Protein AF-A0A7Y4WX76-F1 (afdb_monomer)

Structure (mmCIF, N/CA/C/O backbone):
data_AF-A0A7Y4WX76-F1
#
_entry.id   AF-A0A7Y4WX76-F1
#
loop_
_atom_site.group_PDB
_atom_site.id
_atom_site.type_symbol
_atom_site.label_atom_id
_atom_site.label_alt_id
_atom_site.label_comp_id
_atom_site.label_asym_id
_atom_site.label_entity_id
_atom_site.label_seq_id
_atom_site.pdbx_PDB_ins_code
_atom_site.Cartn_x
_atom_site.Cartn_y
_atom_site.Cartn_z
_atom_site.occupancy
_atom_site.B_iso_or_equiv
_atom_site.auth_seq_id
_atom_site.auth_comp_id
_atom_site.auth_asym_id
_atom_site.auth_atom_id
_atom_site.pdbx_PDB_model_num
ATOM 1 N N . MET A 1 1 ? 0.342 9.785 20.406 1.00 62.28 1 MET A N 1
ATOM 2 C CA . MET A 1 1 ? 1.627 9.754 19.669 1.00 62.28 1 MET A CA 1
ATOM 3 C C . MET A 1 1 ? 1.409 8.871 18.449 1.00 62.28 1 MET A C 1
ATOM 5 O O . MET A 1 1 ? 0.983 7.743 18.646 1.00 62.28 1 MET A O 1
ATOM 9 N N . LYS A 1 2 ? 1.577 9.379 17.220 1.00 70.56 2 LYS A N 1
ATOM 10 C CA . LYS A 1 2 ? 1.464 8.546 16.008 1.00 70.56 2 LYS A CA 1
ATOM 11 C C . LYS A 1 2 ? 2.759 7.748 15.8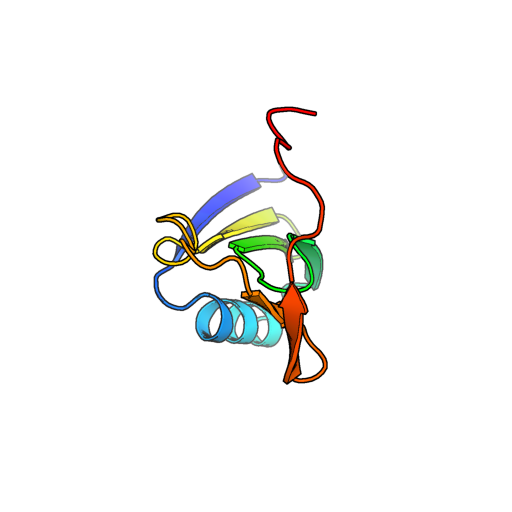43 1.00 70.56 2 LYS A C 1
ATOM 13 O O . LYS A 1 2 ? 3.827 8.351 15.895 1.00 70.56 2 LYS A O 1
ATOM 18 N N . SER A 1 3 ? 2.677 6.430 15.685 1.00 85.50 3 SER A N 1
ATOM 19 C CA . SER A 1 3 ? 3.844 5.578 15.420 1.00 85.50 3 SER A CA 1
ATOM 20 C C . SER A 1 3 ? 3.968 5.278 13.924 1.00 85.50 3 SER A C 1
ATOM 22 O O . SER A 1 3 ? 2.964 5.057 13.249 1.00 85.50 3 SER A O 1
ATOM 24 N N . GLU A 1 4 ? 5.197 5.284 13.401 1.00 91.19 4 GLU A N 1
ATOM 25 C CA . GLU A 1 4 ? 5.511 4.823 12.042 1.00 91.19 4 GLU A CA 1
ATOM 26 C C . GLU A 1 4 ? 6.333 3.531 12.121 1.00 91.19 4 GLU A C 1
ATOM 28 O O . GLU A 1 4 ? 7.279 3.443 12.907 1.00 91.19 4 GLU A O 1
ATOM 33 N N . LYS A 1 5 ? 5.984 2.529 11.306 1.00 92.88 5 LYS A N 1
ATOM 34 C CA . LYS A 1 5 ? 6.735 1.270 11.204 1.00 92.88 5 LYS A CA 1
ATOM 35 C C . LYS A 1 5 ? 6.984 0.881 9.752 1.00 92.88 5 LYS A C 1
ATOM 37 O O . LYS A 1 5 ? 6.069 0.891 8.937 1.00 92.88 5 LYS A O 1
ATOM 42 N N . ILE A 1 6 ? 8.210 0.472 9.441 1.00 94.00 6 ILE A N 1
ATOM 43 C CA . ILE A 1 6 ? 8.569 -0.069 8.126 1.00 94.00 6 ILE A CA 1
ATOM 44 C C . ILE A 1 6 ? 8.521 -1.598 8.195 1.00 94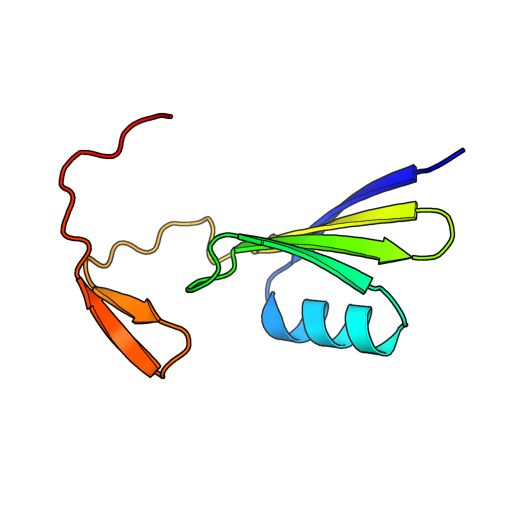.00 6 ILE A C 1
ATOM 46 O O . ILE A 1 6 ? 9.100 -2.193 9.105 1.00 94.00 6 ILE A O 1
ATOM 50 N N . ILE A 1 7 ? 7.831 -2.226 7.244 1.00 93.94 7 ILE A N 1
ATOM 51 C CA . ILE A 1 7 ? 7.681 -3.682 7.148 1.00 93.94 7 ILE A CA 1
ATOM 52 C C . ILE A 1 7 ? 8.232 -4.133 5.800 1.00 93.94 7 ILE A C 1
ATOM 54 O O . ILE A 1 7 ? 7.786 -3.661 4.757 1.00 93.94 7 ILE A O 1
ATOM 58 N N . GLN A 1 8 ? 9.202 -5.048 5.822 1.00 93.19 8 GLN A N 1
ATOM 59 C CA . GLN A 1 8 ? 9.664 -5.721 4.612 1.00 93.19 8 GLN A CA 1
ATOM 60 C C . GLN A 1 8 ? 8.875 -7.008 4.404 1.00 93.19 8 GLN A C 1
ATOM 62 O O . GLN A 1 8 ? 8.826 -7.844 5.303 1.00 93.19 8 GLN A O 1
ATOM 67 N N . THR A 1 9 ? 8.311 -7.171 3.213 1.00 91.00 9 THR A N 1
ATOM 68 C CA . THR A 1 9 ? 7.501 -8.335 2.837 1.00 91.00 9 THR A CA 1
ATOM 69 C C . THR A 1 9 ? 8.119 -9.100 1.672 1.00 91.00 9 THR A C 1
ATOM 71 O O . THR A 1 9 ? 8.817 -8.513 0.848 1.00 91.00 9 THR A O 1
ATOM 74 N N . ARG A 1 10 ? 7.884 -10.413 1.608 1.00 88.06 10 ARG A N 1
ATOM 75 C CA . ARG A 1 10 ? 8.176 -11.219 0.415 1.00 88.06 10 ARG A CA 1
ATOM 76 C C . ARG A 1 10 ? 7.057 -11.079 -0.614 1.00 88.06 10 ARG A C 1
ATOM 78 O O . ARG A 1 10 ? 7.334 -10.655 -1.732 1.00 88.06 10 ARG A O 1
ATOM 85 N N . ASP A 1 11 ? 5.819 -11.344 -0.204 1.00 88.75 11 ASP A N 1
ATOM 86 C CA . ASP A 1 11 ? 4.639 -11.215 -1.056 1.00 88.75 11 ASP A CA 1
ATOM 87 C C . ASP A 1 11 ? 3.906 -9.900 -0.770 1.00 88.75 11 ASP A C 1
ATOM 89 O O . ASP A 1 11 ? 3.172 -9.749 0.206 1.00 88.75 11 ASP A O 1
ATOM 93 N N . PHE A 1 12 ? 4.163 -8.907 -1.621 1.00 90.94 12 PHE A N 1
ATOM 94 C CA . PHE A 1 12 ? 3.610 -7.570 -1.436 1.00 90.94 12 PHE A CA 1
ATOM 95 C C . PHE A 1 12 ? 2.097 -7.523 -1.637 1.00 90.94 12 PHE A C 1
ATOM 97 O O . PHE A 1 12 ? 1.434 -6.743 -0.956 1.00 90.94 12 PHE A O 1
ATOM 104 N N . ASP A 1 13 ? 1.565 -8.311 -2.571 1.00 90.38 13 ASP A N 1
ATOM 105 C CA . ASP A 1 13 ? 0.153 -8.227 -2.930 1.00 90.38 13 ASP A CA 1
ATOM 106 C C . ASP A 1 13 ? -0.704 -8.927 -1.867 1.00 90.38 13 ASP A C 1
ATOM 108 O O . ASP A 1 13 ? -1.717 -8.366 -1.443 1.00 90.38 13 ASP A O 1
ATOM 112 N N . GLU A 1 14 ? -0.257 -10.088 -1.370 1.00 93.06 14 GLU A N 1
ATOM 113 C CA . GLU A 1 14 ? -0.922 -10.805 -0.275 1.00 93.06 14 GLU A CA 1
ATOM 114 C C . GLU A 1 14 ? -0.930 -9.976 1.018 1.00 93.06 14 GLU A C 1
ATOM 116 O O . GLU A 1 14 ? -1.988 -9.746 1.609 1.00 93.06 14 GLU A O 1
ATOM 121 N N . ASP A 1 15 ? 0.227 -9.452 1.435 1.00 94.81 15 ASP A N 1
ATOM 122 C CA . ASP A 1 15 ? 0.310 -8.664 2.668 1.00 94.81 15 ASP A CA 1
ATOM 123 C C . ASP A 1 15 ? -0.497 -7.364 2.574 1.00 94.81 15 ASP A C 1
ATOM 125 O O . ASP A 1 15 ? -1.137 -6.955 3.547 1.00 94.81 15 ASP A O 1
ATOM 129 N N . LEU A 1 16 ? -0.503 -6.708 1.408 1.00 94.56 16 LEU A N 1
ATOM 130 C CA . LEU A 1 16 ? -1.320 -5.518 1.191 1.00 94.56 16 LEU A CA 1
ATOM 131 C C . LEU A 1 16 ? -2.813 -5.833 1.359 1.00 94.56 16 LEU A C 1
ATOM 133 O O . LEU A 1 16 ? -3.503 -5.099 2.069 1.00 94.56 16 LEU A O 1
ATOM 137 N N . ASP A 1 17 ? -3.304 -6.917 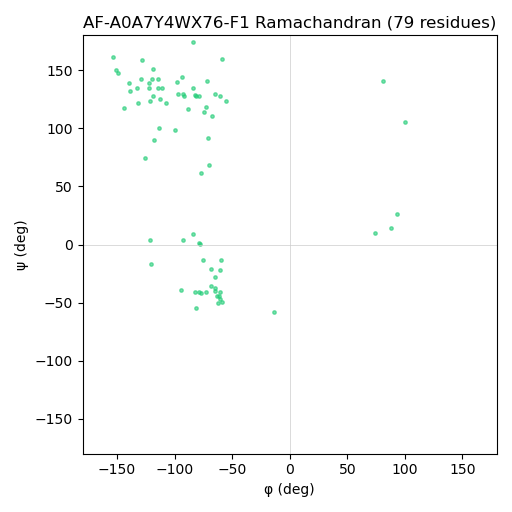0.754 1.00 95.12 17 ASP A N 1
ATOM 138 C CA . ASP A 1 17 ? -4.700 -7.354 0.884 1.00 95.12 17 ASP A CA 1
ATOM 139 C C . ASP A 1 17 ? -5.070 -7.669 2.343 1.00 95.12 17 ASP A C 1
ATOM 141 O O . ASP A 1 17 ? -6.123 -7.240 2.827 1.00 95.12 17 ASP A O 1
ATOM 145 N N . ILE A 1 18 ? -4.172 -8.320 3.090 1.00 95.75 18 ILE A N 1
ATOM 146 C CA . ILE A 1 18 ? -4.352 -8.582 4.525 1.00 95.75 18 ILE A CA 1
ATOM 147 C C . ILE A 1 18 ? -4.530 -7.273 5.305 1.00 95.75 18 ILE A C 1
ATOM 149 O O . ILE A 1 18 ? -5.480 -7.149 6.083 1.00 95.75 18 ILE A O 1
ATOM 153 N N . PHE A 1 19 ? -3.660 -6.278 5.105 1.00 95.06 19 PHE A N 1
ATOM 154 C CA . PHE A 1 19 ? -3.771 -5.003 5.822 1.00 95.06 19 PHE A CA 1
ATOM 155 C C . PHE A 1 19 ? -5.052 -4.244 5.461 1.00 95.06 19 PHE A C 1
ATOM 157 O O . PHE A 1 19 ? -5.710 -3.695 6.347 1.00 95.06 19 PHE A O 1
ATOM 164 N N . LEU A 1 20 ? -5.453 -4.252 4.189 1.00 94.56 20 LEU A N 1
ATOM 165 C CA . LEU A 1 20 ? -6.716 -3.647 3.762 1.00 94.56 20 LEU A CA 1
ATOM 166 C C . LEU A 1 20 ? -7.918 -4.318 4.444 1.00 94.56 20 LEU A C 1
ATOM 168 O O . LEU A 1 20 ? -8.785 -3.629 4.982 1.00 94.56 20 LEU A O 1
ATOM 172 N N . LYS A 1 21 ? -7.937 -5.656 4.512 1.00 96.06 21 LYS A N 1
ATOM 173 C CA . LYS A 1 21 ? -8.979 -6.427 5.216 1.00 96.06 21 LYS A CA 1
ATOM 174 C C . LYS A 1 21 ? -8.994 -6.184 6.726 1.00 96.06 21 LYS A C 1
ATOM 176 O O . LYS A 1 21 ? -10.049 -6.268 7.347 1.00 96.06 21 LYS A O 1
ATOM 181 N N . GLN A 1 22 ? -7.851 -5.844 7.317 1.00 94.75 22 GLN A N 1
ATOM 182 C CA . GLN A 1 22 ? -7.740 -5.444 8.724 1.00 94.75 22 GLN A CA 1
ATOM 183 C C . GLN A 1 22 ? -8.195 -3.998 8.990 1.00 94.75 22 GLN A C 1
ATOM 185 O O . GLN A 1 22 ? -8.147 -3.542 10.133 1.00 94.75 22 GLN A O 1
ATOM 190 N N . GLY A 1 23 ? -8.638 -3.269 7.962 1.00 95.19 23 GLY A N 1
ATOM 191 C CA . GLY A 1 23 ? -9.146 -1.905 8.090 1.00 95.19 23 GLY A CA 1
ATOM 192 C C . GLY A 1 23 ? -8.071 -0.825 7.991 1.00 95.19 23 GLY A C 1
ATOM 193 O O . GLY A 1 23 ? -8.337 0.327 8.337 1.00 95.19 23 GLY A O 1
ATOM 194 N N . TYR A 1 24 ? -6.867 -1.159 7.517 1.00 96.31 24 TYR A N 1
ATOM 195 C CA . TYR A 1 24 ? -5.908 -0.130 7.132 1.00 96.31 24 TYR A CA 1
ATOM 196 C C . TYR A 1 24 ? -6.370 0.546 5.848 1.00 96.31 24 TYR A C 1
ATOM 198 O O . TYR A 1 24 ? -6.840 -0.092 4.907 1.00 96.31 24 TYR A O 1
ATOM 206 N N . ARG A 1 25 ? -6.177 1.857 5.788 1.00 96.56 25 ARG A N 1
ATOM 207 C CA . ARG A 1 25 ? -6.408 2.656 4.596 1.00 96.56 25 ARG A CA 1
ATOM 208 C C . ARG A 1 25 ? -5.119 2.771 3.803 1.00 96.56 25 ARG A C 1
ATOM 210 O O . ARG A 1 25 ? -4.092 3.158 4.353 1.00 96.56 25 ARG A O 1
ATOM 217 N N . LEU A 1 26 ? -5.182 2.487 2.505 1.00 96.06 26 LEU A N 1
ATOM 218 C CA . LEU A 1 26 ? -4.088 2.795 1.589 1.00 96.06 26 LEU A CA 1
ATOM 219 C C . LEU A 1 26 ? -4.054 4.300 1.317 1.00 96.06 26 LEU A C 1
ATOM 221 O O . LEU A 1 26 ? -4.972 4.840 0.702 1.00 96.06 26 LEU A O 1
ATOM 225 N N . ASP A 1 27 ? -2.990 4.961 1.762 1.00 96.00 27 ASP A N 1
ATOM 226 C CA . ASP A 1 27 ? -2.792 6.394 1.540 1.00 96.00 27 ASP A CA 1
ATOM 227 C C . ASP A 1 27 ? -1.932 6.664 0.300 1.00 96.00 27 ASP A C 1
ATOM 229 O O . ASP A 1 27 ? -2.200 7.599 -0.451 1.00 96.00 27 ASP A O 1
ATOM 233 N N . MET A 1 28 ? -0.898 5.848 0.069 1.00 95.19 28 MET A N 1
ATOM 234 C CA . MET A 1 28 ? -0.000 5.988 -1.081 1.00 95.19 28 MET A CA 1
ATOM 235 C C . MET A 1 28 ? 0.539 4.629 -1.519 1.00 95.19 28 MET A C 1
ATOM 237 O O . MET A 1 28 ? 0.804 3.766 -0.689 1.00 95.19 28 MET A O 1
ATOM 241 N N . ILE A 1 29 ? 0.782 4.462 -2.816 1.00 93.44 29 ILE A N 1
ATOM 242 C CA . ILE A 1 29 ? 1.473 3.300 -3.379 1.00 93.44 29 ILE A CA 1
ATOM 243 C C . ILE A 1 29 ? 2.416 3.749 -4.492 1.00 93.44 29 ILE A C 1
ATOM 245 O O . ILE A 1 29 ? 2.063 4.638 -5.269 1.00 93.44 29 ILE A O 1
ATOM 249 N N . LYS A 1 30 ? 3.622 3.175 -4.561 1.00 86.69 30 LYS A N 1
ATOM 250 C CA . LYS A 1 30 ? 4.592 3.502 -5.609 1.00 86.69 30 LYS A CA 1
ATOM 251 C C . LYS A 1 30 ? 5.556 2.351 -5.966 1.00 86.69 30 LYS A C 1
ATOM 253 O O . LYS A 1 30 ? 5.932 1.565 -5.090 1.00 86.69 30 LYS A O 1
ATOM 258 N N . PRO A 1 31 ? 6.011 2.307 -7.233 1.00 85.62 31 PRO A N 1
ATOM 259 C CA . PRO A 1 31 ? 5.325 2.921 -8.375 1.00 85.62 31 PRO A CA 1
ATOM 260 C C . PRO A 1 31 ? 3.909 2.329 -8.513 1.00 85.62 31 PRO A C 1
ATOM 262 O O . PRO A 1 31 ? 3.610 1.293 -7.925 1.00 85.62 31 PRO A O 1
ATOM 265 N N . ALA A 1 32 ? 3.002 3.017 -9.207 1.00 77.38 32 ALA A N 1
ATOM 266 C CA . ALA A 1 32 ? 1.631 2.524 -9.331 1.00 77.38 32 ALA A CA 1
ATOM 267 C C . ALA A 1 32 ? 1.604 1.182 -10.081 1.00 77.38 32 ALA A C 1
ATOM 269 O O . ALA A 1 32 ? 0.947 0.250 -9.625 1.00 77.38 32 ALA A O 1
ATOM 270 N N . ASP A 1 33 ? 2.357 1.070 -11.173 1.00 73.06 33 ASP A N 1
ATOM 271 C CA . ASP A 1 33 ? 2.313 -0.075 -12.088 1.00 73.06 33 ASP A CA 1
ATOM 272 C C . ASP A 1 33 ? 2.955 -1.343 -11.538 1.00 73.06 33 ASP A C 1
ATOM 274 O O . ASP A 1 33 ? 2.379 -2.419 -11.651 1.00 73.06 33 ASP A O 1
ATOM 278 N N . ALA A 1 34 ? 4.094 -1.202 -10.865 1.00 77.00 34 ALA A N 1
ATOM 279 C CA . ALA A 1 34 ? 4.799 -2.302 -10.219 1.00 77.00 34 ALA A CA 1
ATOM 280 C C . ALA A 1 34 ? 5.037 -1.978 -8.735 1.00 77.00 34 ALA A C 1
ATOM 282 O O . ALA A 1 34 ? 6.156 -1.623 -8.362 1.00 77.00 34 ALA A O 1
ATOM 283 N N . PRO A 1 35 ? 4.005 -2.038 -7.871 1.00 86.56 35 PRO A N 1
ATOM 284 C CA . PRO A 1 35 ? 4.117 -1.600 -6.487 1.00 86.56 35 PRO A CA 1
ATOM 285 C C . PRO A 1 35 ? 5.242 -2.287 -5.727 1.00 86.56 35 PRO A C 1
ATOM 287 O O . PRO A 1 35 ? 5.280 -3.515 -5.610 1.00 86.56 35 PRO A O 1
ATOM 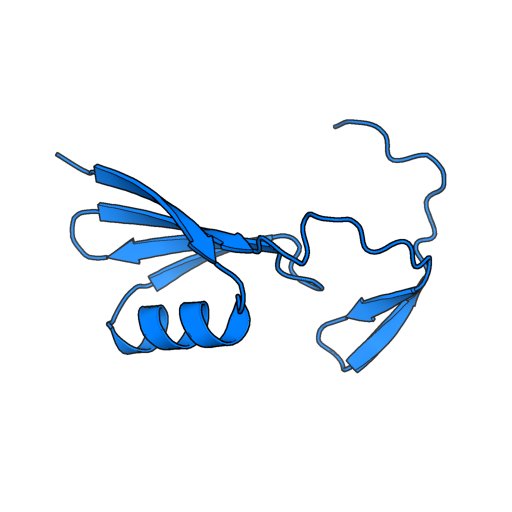290 N N . VAL A 1 36 ? 6.140 -1.473 -5.175 1.00 90.06 36 VAL A N 1
ATOM 291 C CA . VAL A 1 36 ? 7.214 -1.933 -4.285 1.00 90.06 36 VAL A CA 1
ATOM 292 C C . VAL A 1 36 ? 7.136 -1.288 -2.910 1.00 90.06 36 VAL A C 1
ATOM 294 O O . VAL A 1 36 ? 7.752 -1.782 -1.971 1.00 90.06 36 VAL A O 1
ATOM 297 N N . GLU A 1 37 ? 6.394 -0.191 -2.780 1.00 93.44 37 GLU A N 1
ATOM 298 C CA . GLU A 1 37 ? 6.175 0.518 -1.529 1.00 93.44 37 GLU A CA 1
ATOM 299 C C . GLU A 1 37 ? 4.712 0.959 -1.420 1.00 93.44 37 GLU A C 1
ATOM 301 O O . GLU A 1 37 ? 4.169 1.554 -2.350 1.00 93.44 37 GLU A O 1
ATOM 306 N N . ALA A 1 38 ? 4.086 0.708 -0.271 1.00 95.88 38 ALA A N 1
ATOM 307 C CA . ALA A 1 38 ? 2.784 1.253 0.097 1.00 95.88 38 ALA A CA 1
ATOM 308 C C . ALA A 1 38 ? 2.843 1.900 1.480 1.00 95.88 38 ALA A C 1
ATOM 310 O O . ALA A 1 38 ? 3.507 1.406 2.391 1.00 95.88 38 ALA A O 1
ATOM 311 N N . VAL A 1 39 ? 2.124 3.005 1.637 1.00 96.69 39 VAL A N 1
ATOM 312 C CA . VAL A 1 39 ? 1.880 3.667 2.916 1.00 96.69 39 VAL A CA 1
ATOM 313 C C . VAL A 1 39 ? 0.433 3.413 3.297 1.00 96.69 39 VAL A C 1
ATOM 315 O O . VAL A 1 39 ? -0.485 3.753 2.550 1.00 96.69 39 VAL A O 1
ATOM 318 N N . LEU A 1 40 ? 0.254 2.804 4.461 1.00 96.75 40 LEU A N 1
ATOM 319 C CA . LEU A 1 40 ? -1.030 2.403 5.011 1.00 96.75 40 LEU A CA 1
ATOM 320 C C . LEU A 1 40 ? -1.212 3.078 6.371 1.00 96.75 40 LEU A C 1
ATOM 322 O O . LEU A 1 40 ? -0.299 3.057 7.199 1.00 96.75 40 LEU A O 1
ATOM 326 N N . SER A 1 41 ? -2.384 3.642 6.637 1.00 96.31 41 SER A N 1
ATOM 327 C CA . SER A 1 41 ? -2.729 4.193 7.948 1.00 96.31 41 SER A CA 1
ATOM 328 C C . SER A 1 41 ? -3.864 3.418 8.601 1.00 96.31 41 SER A C 1
ATOM 330 O O . SER A 1 41 ? -4.805 2.972 7.953 1.00 96.31 41 SER A O 1
ATOM 332 N N . SER A 1 42 ? -3.773 3.263 9.915 1.00 93.25 42 SER A N 1
ATOM 333 C CA . SER A 1 42 ? -4.874 2.847 10.781 1.00 93.25 42 SER A CA 1
ATOM 334 C C . SER A 1 42 ? -4.982 3.855 11.920 1.00 93.25 42 SER A C 1
ATOM 336 O O . SER A 1 42 ? -4.012 4.565 12.178 1.00 93.25 42 SER A O 1
ATOM 338 N N . ALA A 1 43 ? -6.148 3.937 12.570 1.00 87.75 43 ALA A N 1
ATOM 339 C CA . ALA A 1 43 ? -6.570 4.930 13.571 1.00 87.75 43 ALA A CA 1
ATOM 340 C C . ALA A 1 43 ? -5.451 5.818 14.158 1.00 87.75 43 ALA A C 1
ATOM 342 O O . ALA A 1 43 ? -5.496 7.044 14.039 1.00 87.75 43 ALA A O 1
ATOM 343 N N . ASN A 1 44 ? -4.428 5.197 14.759 1.00 87.00 44 ASN A N 1
ATOM 344 C CA . ASN A 1 44 ? -3.381 5.892 15.504 1.00 87.00 44 ASN A CA 1
ATOM 345 C C . ASN A 1 44 ? -1.949 5.670 14.981 1.00 87.00 44 ASN A C 1
ATOM 347 O O . ASN A 1 44 ? -1.006 6.147 15.617 1.00 87.00 44 ASN A O 1
ATOM 351 N N . HIS A 1 45 ? -1.742 4.955 13.874 1.00 91.50 45 HIS A N 1
ATOM 352 C CA . HIS A 1 45 ? -0.398 4.649 13.384 1.00 91.50 45 HIS A CA 1
ATOM 353 C C . HIS A 1 45 ? -0.324 4.414 11.872 1.00 91.50 45 HIS A C 1
ATOM 355 O O . HIS A 1 45 ? -1.310 4.115 11.201 1.00 91.50 45 HIS A O 1
ATOM 361 N N . THR A 1 46 ? 0.887 4.523 11.339 1.00 95.31 46 THR A N 1
ATOM 362 C CA . THR A 1 46 ? 1.183 4.387 9.914 1.00 95.31 46 THR A CA 1
ATOM 363 C C . THR A 1 46 ? 2.194 3.271 9.710 1.00 95.31 46 THR A C 1
ATOM 365 O O . THR A 1 46 ? 3.151 3.128 10.473 1.00 95.31 46 THR A O 1
ATOM 368 N N . ILE A 1 47 ? 1.986 2.460 8.681 1.00 96.12 47 ILE A N 1
ATOM 369 C CA . ILE A 1 47 ? 2.934 1.437 8.260 1.00 96.12 47 ILE A CA 1
ATOM 370 C C . ILE A 1 47 ? 3.374 1.703 6.825 1.00 96.12 47 ILE A C 1
ATOM 372 O O . ILE A 1 47 ? 2.594 2.134 5.977 1.00 96.12 47 ILE A O 1
ATOM 376 N N . LYS A 1 48 ? 4.649 1.447 6.562 1.00 96.06 48 LYS A N 1
ATOM 377 C CA . LYS A 1 48 ? 5.260 1.541 5.243 1.00 96.06 48 LYS A CA 1
ATOM 378 C C . LYS A 1 48 ? 5.651 0.127 4.830 1.00 96.06 48 LYS A C 1
ATOM 380 O O . LYS A 1 48 ? 6.633 -0.421 5.333 1.00 96.06 48 LYS A O 1
ATOM 385 N N . LEU A 1 49 ? 4.825 -0.483 3.991 1.00 95.25 49 LEU A N 1
ATOM 386 C CA . LEU A 1 49 ? 5.038 -1.825 3.465 1.00 95.25 49 LEU A CA 1
ATOM 387 C C . LEU A 1 49 ? 5.995 -1.738 2.281 1.00 95.25 49 LEU A C 1
ATOM 389 O O . LEU A 1 49 ? 5.779 -0.933 1.377 1.00 95.25 49 LEU A O 1
ATOM 393 N N . ARG A 1 50 ? 7.053 -2.547 2.279 1.00 94.00 50 ARG A N 1
ATOM 394 C CA . ARG A 1 50 ? 8.081 -2.526 1.238 1.00 94.00 50 ARG A CA 1
ATOM 395 C C . ARG A 1 50 ? 8.374 -3.939 0.740 1.00 94.00 50 ARG A C 1
ATOM 397 O O . ARG A 1 50 ? 8.777 -4.796 1.525 1.00 94.00 50 ARG A O 1
ATOM 404 N N . SER A 1 51 ? 8.199 -4.180 -0.557 1.00 89.50 51 SER A N 1
ATOM 405 C CA . SER A 1 51 ? 8.516 -5.470 -1.180 1.00 89.50 51 SER A CA 1
ATOM 406 C C . SER A 1 51 ? 10.016 -5.733 -1.109 1.00 89.50 51 SER A C 1
ATOM 408 O O . SER A 1 51 ? 10.812 -4.886 -1.489 1.00 89.50 51 SER A O 1
ATOM 410 N N . ARG A 1 52 ? 10.431 -6.900 -0.628 1.00 83.00 52 ARG A N 1
ATOM 411 C CA . ARG A 1 52 ? 11.836 -7.314 -0.569 1.00 83.00 52 ARG A CA 1
ATOM 412 C C . ARG A 1 52 ? 12.327 -7.803 -1.925 1.00 83.00 52 ARG A C 1
ATOM 414 O O . ARG A 1 52 ? 13.452 -7.481 -2.299 1.00 83.00 52 ARG A O 1
ATOM 421 N N . ASP A 1 53 ? 11.495 -8.560 -2.632 1.00 75.94 53 ASP A N 1
ATOM 422 C CA . ASP A 1 53 ? 11.896 -9.253 -3.856 1.00 75.94 53 ASP A CA 1
ATOM 423 C C . ASP A 1 53 ? 11.856 -8.312 -5.065 1.00 75.94 53 ASP A C 1
ATOM 425 O O . ASP A 1 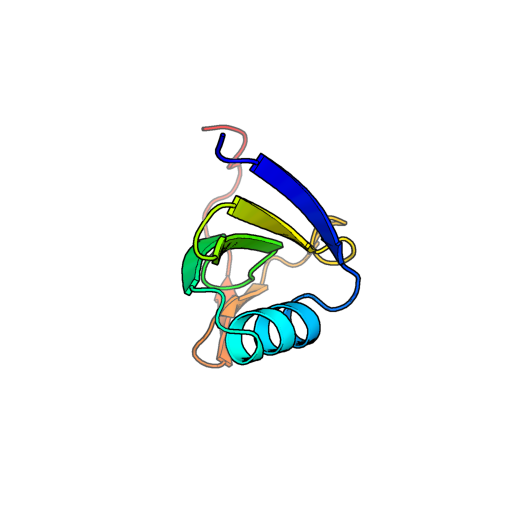53 ? 12.819 -8.261 -5.830 1.00 75.94 53 ASP A O 1
ATOM 429 N N . ARG A 1 54 ? 10.838 -7.443 -5.168 1.00 71.94 54 ARG A N 1
ATOM 430 C CA . ARG A 1 54 ? 10.744 -6.447 -6.255 1.00 71.94 54 ARG A CA 1
ATOM 431 C C . ARG A 1 54 ? 11.813 -5.349 -6.171 1.00 71.94 54 ARG A C 1
ATOM 433 O O . ARG A 1 54 ? 12.145 -4.732 -7.177 1.00 71.94 54 ARG A O 1
ATOM 440 N N . LEU A 1 55 ? 12.403 -5.118 -4.994 1.00 65.56 55 LEU A N 1
ATOM 441 C CA . LEU A 1 55 ? 13.525 -4.182 -4.827 1.00 65.56 55 LEU A CA 1
ATOM 442 C C . LEU A 1 55 ? 14.863 -4.719 -5.346 1.00 65.56 55 LEU A C 1
ATOM 444 O O . LEU A 1 55 ? 15.809 -3.943 -5.457 1.00 65.56 55 LEU A O 1
ATOM 448 N N . ARG A 1 56 ? 14.980 -6.023 -5.635 1.00 60.19 56 ARG A N 1
ATOM 449 C CA . ARG A 1 56 ? 16.242 -6.625 -6.098 1.00 60.19 56 ARG A CA 1
ATOM 450 C C . ARG A 1 56 ? 16.494 -6.490 -7.602 1.00 60.19 56 ARG A C 1
ATOM 452 O O . ARG A 1 56 ? 17.494 -7.010 -8.082 1.00 60.19 56 ARG A O 1
ATOM 459 N N . GLY A 1 57 ? 15.672 -5.703 -8.292 1.00 52.69 57 GLY A N 1
ATOM 460 C CA . GLY A 1 57 ? 15.911 -5.269 -9.663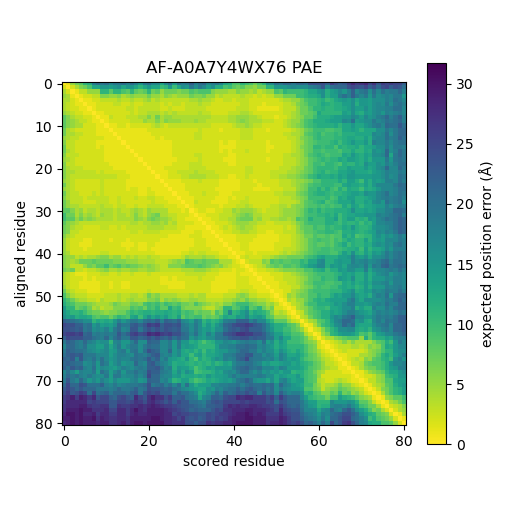 1.00 52.69 57 GLY A CA 1
ATOM 461 C C . GLY A 1 57 ? 15.120 -6.086 -10.673 1.00 52.69 57 GLY A C 1
ATOM 462 O O . GLY A 1 57 ? 15.485 -7.210 -11.007 1.00 52.69 57 GLY A O 1
ATOM 463 N N . SER A 1 58 ? 14.064 -5.481 -11.214 1.00 52.12 58 SER A N 1
ATOM 464 C CA . SER A 1 58 ? 13.535 -5.862 -12.519 1.00 52.12 58 SER A CA 1
ATOM 465 C C . SER A 1 58 ? 14.537 -5.398 -13.579 1.00 52.12 58 SER A C 1
ATOM 467 O O . SER A 1 58 ? 14.509 -4.251 -14.018 1.00 52.12 58 SER A O 1
ATOM 469 N N . ASN A 1 59 ? 15.472 -6.273 -13.948 1.00 51.09 59 ASN A N 1
ATOM 470 C CA . ASN A 1 59 ? 16.328 -6.107 -15.123 1.00 51.09 59 ASN A CA 1
ATOM 471 C C . ASN A 1 59 ? 15.520 -6.449 -16.384 1.00 51.09 59 ASN A C 1
ATOM 473 O O . ASN A 1 59 ? 15.760 -7.463 -17.040 1.00 51.09 59 ASN A O 1
ATOM 477 N N . THR A 1 60 ? 14.455 -5.699 -16.646 1.00 52.94 60 THR A N 1
ATOM 478 C CA . THR A 1 60 ? 13.607 -5.934 -17.812 1.00 52.94 60 THR A CA 1
ATOM 479 C C . THR A 1 60 ? 13.149 -4.586 -18.332 1.00 52.94 60 THR A C 1
ATOM 481 O O . THR A 1 60 ? 12.464 -3.851 -17.627 1.00 52.94 60 THR A O 1
ATOM 484 N N . ASP A 1 61 ? 13.537 -4.272 -19.571 1.00 58.66 61 ASP A N 1
ATOM 485 C CA . ASP A 1 61 ? 13.122 -3.061 -20.298 1.00 58.66 61 ASP A CA 1
ATOM 486 C C . ASP A 1 61 ? 11.597 -2.975 -20.477 1.00 58.66 61 ASP A C 1
ATOM 488 O O . ASP A 1 61 ? 11.069 -1.933 -20.862 1.00 58.66 61 ASP A O 1
ATOM 492 N N . TRP A 1 62 ? 10.899 -4.082 -20.214 1.00 63.78 62 TRP A N 1
ATOM 493 C CA . TRP A 1 62 ? 9.460 -4.249 -20.299 1.00 63.78 62 TRP A CA 1
ATOM 494 C C . TRP A 1 62 ? 8.874 -4.453 -18.903 1.00 63.78 62 TRP A C 1
ATOM 496 O O . TRP A 1 62 ? 9.286 -5.349 -18.166 1.00 63.78 62 TRP A O 1
ATOM 506 N N . VAL A 1 63 ? 7.897 -3.624 -18.547 1.00 66.00 63 VAL A N 1
ATOM 507 C CA . VAL A 1 63 ? 7.162 -3.694 -17.283 1.00 66.00 63 VAL A CA 1
ATOM 508 C C . VAL A 1 63 ? 5.694 -3.935 -17.598 1.00 66.00 63 VAL A C 1
ATOM 510 O O . VAL A 1 63 ? 5.091 -3.202 -18.381 1.00 66.00 63 VAL A O 1
ATOM 513 N N . THR A 1 64 ? 5.091 -4.948 -16.985 1.00 68.50 64 THR A N 1
ATOM 514 C CA . THR A 1 64 ? 3.641 -5.144 -17.061 1.00 68.50 64 THR A CA 1
ATOM 515 C C . THR A 1 64 ? 2.948 -4.081 -16.213 1.00 68.50 64 THR A C 1
ATOM 517 O O . THR A 1 64 ? 3.164 -4.007 -15.005 1.00 68.50 64 THR A O 1
ATOM 520 N N . GLY A 1 65 ? 2.128 -3.238 -16.839 1.00 63.38 65 GLY A N 1
ATOM 521 C CA . GLY A 1 65 ? 1.318 -2.248 -16.129 1.00 63.38 65 GLY A CA 1
ATOM 522 C C . GLY A 1 65 ? 0.010 -2.833 -15.599 1.00 63.38 65 GLY A C 1
ATOM 523 O O . GLY A 1 65 ? -0.364 -3.965 -15.910 1.00 63.38 65 GLY A O 1
ATOM 524 N N . ARG A 1 66 ? -0.750 -2.036 -14.838 1.00 62.00 66 ARG A N 1
ATOM 525 C CA . ARG A 1 66 ? -2.008 -2.491 -14.201 1.00 62.00 66 ARG A CA 1
ATOM 526 C C . ARG A 1 66 ? -3.090 -2.969 -15.174 1.00 62.00 66 ARG A C 1
ATOM 528 O O . ARG A 1 66 ? -3.975 -3.714 -14.772 1.00 62.00 66 ARG A O 1
ATOM 535 N N . ALA A 1 67 ? -3.030 -2.546 -16.436 1.00 69.81 67 ALA A N 1
ATOM 536 C CA . ALA A 1 67 ? -3.938 -2.997 -17.491 1.00 69.81 67 ALA A CA 1
ATOM 537 C C . ALA A 1 67 ? -3.572 -4.382 -18.066 1.00 69.81 67 ALA A C 1
ATOM 539 O O . ALA A 1 67 ? -4.212 -4.834 -19.011 1.00 69.81 67 ALA A O 1
ATOM 540 N N . GLY A 1 68 ? -2.525 -5.035 -17.547 1.00 70.06 68 GLY A N 1
ATOM 541 C CA . GLY A 1 68 ? -2.007 -6.297 -18.080 1.00 70.06 68 GLY A CA 1
ATOM 542 C C . GLY A 1 68 ? -1.231 -6.143 -19.391 1.00 70.06 68 GLY A C 1
ATOM 543 O O . GLY A 1 68 ? -0.912 -7.140 -20.028 1.00 70.06 68 GLY A O 1
ATOM 544 N N . MET A 1 69 ? -0.932 -4.908 -19.805 1.00 77.50 69 MET A N 1
ATOM 545 C CA . MET A 1 69 ? -0.137 -4.612 -20.999 1.00 77.50 69 MET A CA 1
ATOM 546 C C . MET A 1 69 ? 1.337 -4.438 -20.636 1.00 77.50 69 MET A C 1
ATOM 548 O O . MET A 1 69 ? 1.659 -3.886 -19.583 1.00 77.50 69 MET A O 1
ATOM 552 N N . GLU A 1 70 ? 2.229 -4.886 -21.515 1.00 71.00 70 GLU A N 1
ATOM 553 C CA . GLU A 1 70 ? 3.665 -4.646 -21.391 1.00 71.00 70 GLU A CA 1
ATOM 554 C C . GLU A 1 70 ? 4.016 -3.245 -21.905 1.00 71.00 70 GLU A C 1
ATOM 556 O O . GLU A 1 70 ? 3.666 -2.864 -23.023 1.00 71.00 70 GLU A O 1
ATOM 561 N N . TYR A 1 71 ? 4.728 -2.477 -21.086 1.00 67.38 71 TYR A N 1
ATOM 562 C CA . TYR A 1 71 ? 5.222 -1.147 -21.416 1.00 67.38 71 TYR A CA 1
ATOM 563 C C . TYR A 1 71 ? 6.740 -1.166 -21.465 1.00 67.38 71 TYR A C 1
ATOM 565 O O . TYR A 1 71 ? 7.382 -1.690 -20.558 1.00 67.38 71 TYR A O 1
ATOM 573 N N . ARG A 1 72 ? 7.311 -0.554 -22.503 1.00 65.88 72 ARG A N 1
ATOM 574 C CA . ARG A 1 72 ? 8.757 -0.366 -22.603 1.00 65.88 72 ARG A CA 1
ATOM 575 C C . ARG A 1 72 ? 9.173 0.888 -21.844 1.00 65.88 72 ARG A C 1
ATOM 577 O O . ARG A 1 72 ? 8.564 1.940 -22.046 1.00 65.88 72 ARG A O 1
ATOM 584 N N . ASP A 1 73 ? 10.231 0.808 -21.046 1.00 63.41 73 ASP A N 1
ATOM 585 C CA . ASP A 1 73 ? 10.863 2.007 -20.501 1.00 63.41 73 ASP A CA 1
ATOM 586 C C . ASP A 1 73 ? 11.527 2.789 -21.648 1.00 63.41 73 ASP A C 1
ATOM 588 O O . ASP A 1 73 ? 12.464 2.329 -22.302 1.00 63.41 73 ASP A O 1
ATOM 592 N N . LEU A 1 74 ? 10.964 3.953 -21.974 1.00 65.25 74 LEU A N 1
ATOM 593 C CA . LEU A 1 74 ? 11.398 4.788 -23.097 1.00 65.25 74 LEU A CA 1
ATOM 594 C C . LEU A 1 74 ? 12.426 5.845 -22.695 1.00 65.25 74 LEU A C 1
ATOM 596 O O . LEU A 1 74 ? 12.797 6.658 -23.543 1.00 65.25 74 LEU A O 1
ATOM 600 N N . ILE A 1 75 ? 12.880 5.864 -21.439 1.00 59.34 75 ILE A N 1
ATOM 601 C CA . ILE A 1 75 ? 13.791 6.899 -20.946 1.00 59.34 75 ILE A CA 1
ATOM 602 C C . ILE A 1 75 ? 15.121 6.269 -20.510 1.00 59.34 75 ILE A C 1
ATOM 604 O O . ILE A 1 75 ? 15.304 5.936 -19.338 1.00 59.34 75 ILE A O 1
ATOM 608 N N . PRO A 1 76 ? 16.099 6.159 -21.426 1.00 51.00 76 PRO A N 1
ATOM 609 C CA . PRO A 1 76 ? 17.463 5.811 -21.057 1.00 51.00 76 PRO A CA 1
ATOM 610 C C . PRO A 1 76 ? 18.038 6.868 -20.099 1.00 51.00 76 PRO A C 1
ATOM 612 O O . PRO A 1 76 ? 18.024 8.058 -20.408 1.00 51.00 76 PRO A O 1
ATOM 615 N N . GLY A 1 77 ? 18.574 6.443 -18.950 1.00 62.06 77 GLY A N 1
ATOM 616 C CA . GLY A 1 77 ? 19.363 7.315 -18.069 1.00 62.06 77 GLY A CA 1
ATOM 617 C C . GLY A 1 77 ? 18.610 8.037 -16.946 1.00 62.06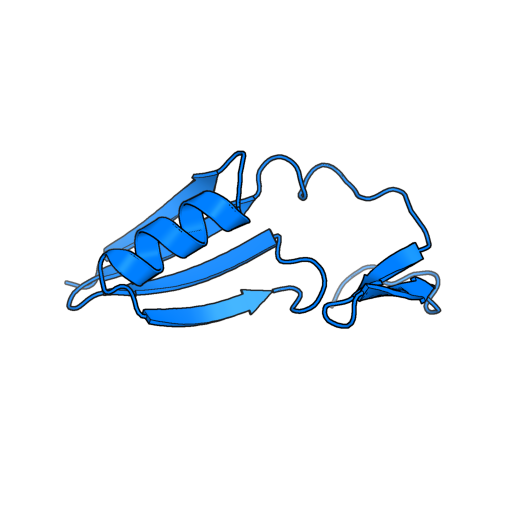 77 GLY A C 1
ATOM 618 O O . GLY A 1 77 ? 19.088 9.068 -16.480 1.00 62.06 77 GLY A O 1
ATOM 619 N N . ARG A 1 78 ? 17.483 7.507 -16.450 1.00 59.81 78 ARG A N 1
ATOM 620 C CA . ARG A 1 78 ? 16.831 8.006 -15.220 1.00 59.81 78 ARG A CA 1
ATOM 621 C C . ARG A 1 78 ? 17.654 7.674 -13.955 1.00 59.81 78 ARG A C 1
ATOM 623 O O . ARG A 1 78 ? 17.261 6.868 -13.117 1.00 59.81 78 ARG A O 1
ATOM 630 N N . LEU A 1 79 ? 18.822 8.299 -13.815 1.00 58.25 79 LEU A N 1
ATOM 631 C CA . LEU A 1 79 ? 19.518 8.444 -12.538 1.00 58.25 79 LEU A 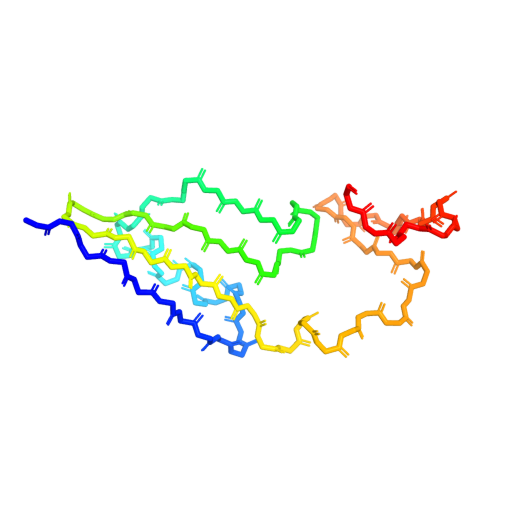CA 1
ATOM 632 C C . LEU A 1 79 ? 19.025 9.725 -11.859 1.00 58.25 79 LEU A C 1
ATOM 634 O O . LEU A 1 79 ? 19.287 10.812 -12.359 1.00 58.25 79 LEU A O 1
ATOM 638 N N . GLY A 1 80 ? 18.393 9.576 -10.692 1.00 51.03 80 GLY A N 1
ATOM 639 C CA . GLY A 1 80 ? 18.204 10.662 -9.724 1.00 51.03 80 GLY A CA 1
ATOM 640 C C . GLY A 1 80 ? 17.040 11.609 -10.024 1.00 51.03 80 GLY A C 1
ATOM 641 O O . GLY A 1 80 ? 16.745 11.911 -11.176 1.00 51.03 80 GLY A O 1
ATOM 642 N N . GLY A 1 81 ? 16.335 12.009 -8.963 1.00 43.06 81 GLY A N 1
ATOM 643 C CA . GLY A 1 81 ? 15.353 13.096 -9.004 1.00 43.06 81 GLY A CA 1
ATOM 644 C C . GLY A 1 81 ? 15.990 14.476 -8.961 1.00 43.06 81 GLY A C 1
ATOM 645 O O . GLY A 1 81 ? 17.225 14.573 -9.123 1.00 43.06 81 GLY A O 1
#

Secondary structure (DSSP, 8-state):
--EEEEEEES-HHHHHHHHHHTT-EEEEEESSSS--EEEEEETTEEEEEEESSGGG----SEEE-TTS-EEE---TT----

Nearest PDB structures (foldseek):
  5uf8-assembly3_C  TM=4.962E-01  e=2.088E-01  Candida albicans SC5314
  3aq4-assembly2_B  TM=4.989E-01  e=6.804E-01  Arabidopsis thaliana
  1mr3-assembly1_F  TM=4.897E-01  e=6.371E-01  Saccharomyces cerevisiae
  4ylg-assembly1_B  TM=4.288E-01  e=5.233E-01  Entamoeba histolytica HM-1:IMSS
  1e0s-assembly1_A  TM=4.579E-01  e=5.588E-01  Homo sapiens

Mean predicted aligned error: 9.83 Å

pLDDT: mean 80.48, std 15.68, range [43.06, 96.75]

Foldseek 3Di:
DEEEEEAEDQDQVVVVVVCVVVVWDWPDFPPQFQTQWTWTDDDRYIYIYGYPPPVVDPPDLWGQGPVRDTDGDPDPPPDDD

Radius of gyration: 14.54 Å; Cα contacts (8 Å, |Δi|>4): 121; chains: 1; bounding box: 29×24×43 Å

Solvent-accessible surface area (backbone atoms only — not comparable to full-atom values): 4884 Å² total; per-residue (Å²): 129,76,49,78,45,81,43,80,31,76,59,49,67,63,54,50,52,52,42,45,76,71,64,31,43,80,76,44,65,34,52,78,50,66,66,33,35,34,36,32,38,40,104,61,37,36,37,37,42,32,28,54,60,68,68,72,60,78,92,52,67,57,45,60,34,84,87,74,46,76,42,68,73,85,65,89,79,83,72,78,133

Sequence (81 aa):
MKSEKIIQTRDFDEDLDIFLKQGYRLDMIKPADAPVEAVLSSANHTI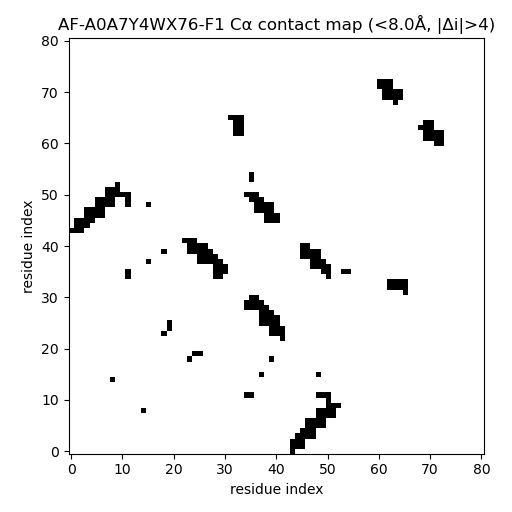KLRSRDRLRGSNTDWVTGRAGMEYRDLIPGRLGG